Protein AF-A0A6H2A3U7-F1 (afdb_monomer_lite)

Sequence (151 aa):
MKTCSKCGHQFFECTADTFDSVNFTVTIYDDGSINSEESGKEYVGETEWHGNVICWECGVNFDLETWEEIARGEEISPYTVLLLYPDYIADEFGKETYLAHVMAANSAQAIEKAQQAVLLANPDWDDVDPEDFHVLLTVRGHLSDLTPDRR

pLDDT: mean 83.19, std 14.25, range [43.03, 97.75]

Secondary structure (DSSP, 8-state):
----TTT---EEEEEEEESEEEEEEEEE-TTS-EEES---SS---S--EEEEEEETTT--EEETTT--EE-TT---EEEEEEEEE--SSSSS-S-EEEEEEEEESSHHHHHHHHHHHHHHH-TT-TT--GGGPEEEEEEES----------

Foldseek 3Di:
DDADPPPRHFWKWFWWPQVDTDTFIWGADPVRDIDGPDDPDPDRDPTDTAKWIARPPPRFIAHSPPRDTDDRPQTWFKKKWKKWQADPPDPPTTDDIDIDIDTGSDQVVVLLVRLVVVCVVVVVPPPDDSVSIDTPDMDTDDDDDPPDPPD

Radius of gyration: 18.73 Å; chains: 1; bounding box: 53×27×54 Å

Organism: NCBI:txid1070528

Structure (mmCIF, N/CA/C/O backbone):
data_AF-A0A6H2A3U7-F1
#
_entry.id   AF-A0A6H2A3U7-F1
#
loop_
_atom_site.group_PDB
_atom_site.id
_atom_site.type_symbol
_atom_site.label_atom_id
_atom_site.label_alt_id
_atom_site.label_comp_id
_atom_site.label_asym_id
_atom_site.label_entity_id
_atom_site.label_seq_id
_atom_site.pdbx_PDB_ins_code
_atom_site.Cartn_x
_atom_site.Cartn_y
_atom_site.Cartn_z
_atom_site.occupancy
_atom_site.B_iso_or_equiv
_atom_site.auth_seq_id
_atom_site.auth_comp_id
_atom_site.auth_asym_id
_atom_site.auth_atom_id
_atom_site.pdbx_PDB_model_num
ATOM 1 N N . MET A 1 1 ? -10.529 15.521 14.700 1.00 87.56 1 MET A N 1
ATOM 2 C CA . MET A 1 1 ? -10.707 14.086 14.962 1.00 87.56 1 MET A CA 1
ATOM 3 C C . MET A 1 1 ? -11.587 13.557 13.856 1.00 87.56 1 MET A C 1
ATOM 5 O O . MET A 1 1 ? -12.625 14.166 13.590 1.00 87.56 1 MET A O 1
ATOM 9 N N . LYS A 1 2 ? -11.184 12.457 13.219 1.00 89.88 2 LYS A N 1
ATOM 10 C CA . LYS A 1 2 ? -11.972 11.839 12.158 1.00 89.88 2 LYS A CA 1
ATOM 11 C C . LYS A 1 2 ? -13.279 11.309 12.736 1.00 89.88 2 LYS A C 1
ATOM 13 O O . LYS A 1 2 ? -13.346 10.841 13.870 1.00 89.88 2 LYS A O 1
ATOM 18 N N . THR A 1 3 ? -14.334 11.414 11.942 1.00 93.00 3 THR A N 1
ATOM 19 C CA . THR A 1 3 ? -15.658 10.895 12.288 1.00 93.00 3 THR A CA 1
ATOM 20 C C . THR A 1 3 ? -16.188 10.097 11.113 1.00 93.00 3 THR A C 1
ATOM 22 O O . THR A 1 3 ? -15.877 10.393 9.956 1.00 93.00 3 THR A O 1
ATOM 25 N N . CYS A 1 4 ? -16.977 9.068 11.404 1.00 91.56 4 CYS A N 1
ATOM 26 C CA . CYS A 1 4 ? -17.643 8.299 10.371 1.00 91.56 4 CYS A CA 1
ATOM 27 C C . CYS A 1 4 ? -18.620 9.207 9.618 1.00 91.56 4 CYS A C 1
ATOM 29 O O . CYS A 1 4 ? -19.559 9.740 10.212 1.00 91.56 4 CYS A O 1
ATOM 31 N N . SER A 1 5 ? -18.447 9.334 8.303 1.00 92.50 5 SER A N 1
ATOM 32 C CA . SER A 1 5 ? -19.306 10.156 7.440 1.00 92.50 5 SER A CA 1
ATOM 33 C C . SER A 1 5 ? -20.784 9.738 7.465 1.00 92.50 5 SER A C 1
ATOM 35 O O . SER A 1 5 ? -21.659 10.552 7.177 1.00 92.50 5 SER A O 1
ATOM 37 N N . LYS A 1 6 ? -21.079 8.485 7.840 1.00 92.19 6 LYS A N 1
ATOM 38 C CA . LYS A 1 6 ? -22.437 7.926 7.873 1.00 92.19 6 LYS A CA 1
ATOM 39 C C . LYS A 1 6 ? -23.175 8.133 9.196 1.00 92.19 6 LYS A C 1
ATOM 41 O O . LYS A 1 6 ? -24.381 8.365 9.174 1.00 92.19 6 LYS A O 1
ATOM 46 N N . CYS A 1 7 ? -22.496 8.007 10.338 1.00 93.62 7 CYS A N 1
ATOM 47 C CA . CYS A 1 7 ? -23.140 8.050 11.662 1.00 93.62 7 CYS A CA 1
ATOM 48 C C . CYS A 1 7 ? -22.514 9.043 12.656 1.00 93.62 7 CYS A C 1
ATOM 50 O O . CYS A 1 7 ? -23.032 9.197 13.758 1.00 93.62 7 CYS A O 1
ATOM 52 N N . GLY A 1 8 ? -21.415 9.713 12.298 1.00 93.25 8 GLY A N 1
ATOM 53 C CA . GLY A 1 8 ? -20.712 10.677 13.152 1.00 93.25 8 GLY A CA 1
ATOM 54 C C . GLY A 1 8 ? -19.895 10.064 14.296 1.00 93.25 8 GLY A C 1
ATOM 55 O O . GLY A 1 8 ? -19.350 10.805 15.110 1.00 93.25 8 GLY A O 1
ATOM 56 N N . HIS A 1 9 ? -19.799 8.733 14.378 1.00 92.38 9 HIS A N 1
ATOM 57 C CA . HIS A 1 9 ? -19.052 8.036 15.427 1.00 92.38 9 HIS A CA 1
ATOM 58 C C . HIS A 1 9 ? -17.530 8.214 15.279 1.00 92.38 9 HIS A C 1
ATOM 60 O O . HIS A 1 9 ? -17.040 8.436 14.171 1.00 92.38 9 HIS A O 1
ATOM 66 N N . GLN A 1 10 ? -16.796 8.125 16.391 1.00 91.31 10 GLN A N 1
ATOM 67 C CA . GLN A 1 10 ? -15.361 8.456 16.480 1.00 91.31 10 GLN A CA 1
ATOM 68 C C . GLN A 1 10 ? -14.447 7.241 16.687 1.00 91.31 10 GLN A C 1
ATOM 70 O O . GLN A 1 10 ? -13.234 7.375 16.549 1.00 91.31 10 GLN A O 1
ATOM 75 N N . PHE A 1 11 ? -15.022 6.075 16.990 1.00 88.50 11 PHE A N 1
ATOM 76 C CA . PHE A 1 11 ? -14.274 4.843 17.215 1.00 88.50 11 PHE A CA 1
ATOM 77 C C . PHE A 1 11 ? -14.307 3.936 15.987 1.00 88.50 11 PHE A C 1
ATOM 79 O O . PHE A 1 11 ? -15.357 3.734 15.357 1.00 88.50 11 PHE A O 1
ATOM 86 N N . PHE A 1 12 ? -13.145 3.377 15.674 1.00 88.81 12 PHE A N 1
ATOM 87 C CA . PHE A 1 12 ? -12.928 2.511 14.526 1.00 88.81 12 PHE A CA 1
ATOM 88 C C . PHE A 1 12 ? -12.188 1.245 14.945 1.00 88.81 12 PHE A C 1
ATOM 90 O O . PHE A 1 12 ? -11.395 1.264 15.878 1.00 88.81 12 PHE A O 1
ATOM 97 N N . GLU A 1 13 ? -12.437 0.152 14.243 1.00 88.56 13 GLU A N 1
ATOM 98 C CA . GLU A 1 13 ? -11.647 -1.069 14.301 1.00 88.56 13 GLU A CA 1
ATOM 99 C C . GLU A 1 13 ? -10.582 -1.000 13.201 1.00 88.56 13 GLU A C 1
ATOM 101 O O . GLU A 1 13 ? -10.918 -0.789 12.037 1.00 88.56 13 GLU A O 1
ATOM 106 N N . CYS A 1 14 ? -9.308 -1.139 13.563 1.00 84.44 14 CYS A N 1
ATOM 107 C CA . CYS A 1 14 ? -8.178 -1.140 12.634 1.00 84.44 14 CYS A CA 1
ATOM 108 C C . CYS A 1 14 ? -7.356 -2.411 12.820 1.00 84.44 14 CYS A C 1
ATOM 110 O O . CYS A 1 14 ? -7.129 -2.840 13.953 1.00 84.44 14 CYS A O 1
ATOM 112 N N . THR A 1 15 ? -6.876 -2.982 11.722 1.00 76.44 15 THR A N 1
ATOM 113 C CA . THR A 1 15 ? -5.924 -4.095 11.749 1.00 76.44 15 THR A CA 1
ATOM 114 C C . THR A 1 15 ? -4.495 -3.551 11.794 1.00 76.44 15 THR A C 1
ATOM 116 O O . THR A 1 15 ? -4.201 -2.525 11.182 1.00 76.44 15 THR A O 1
ATOM 119 N N . ALA A 1 16 ? -3.612 -4.226 12.526 1.00 71.62 16 ALA A N 1
ATOM 120 C CA . ALA A 1 16 ? -2.172 -3.990 12.462 1.00 71.62 16 ALA A CA 1
ATOM 121 C C . ALA A 1 16 ? -1.430 -5.320 12.278 1.00 71.62 16 ALA A C 1
ATOM 123 O O . ALA A 1 16 ? -1.818 -6.332 12.876 1.00 71.62 16 ALA A O 1
ATOM 124 N N . ASP A 1 17 ? -0.358 -5.323 11.482 1.00 63.97 17 ASP A N 1
ATOM 125 C CA . ASP A 1 17 ? 0.499 -6.498 11.311 1.00 63.97 17 ASP A CA 1
ATOM 126 C C . ASP A 1 17 ? 1.463 -6.638 12.497 1.00 63.97 17 ASP A C 1
ATOM 128 O O 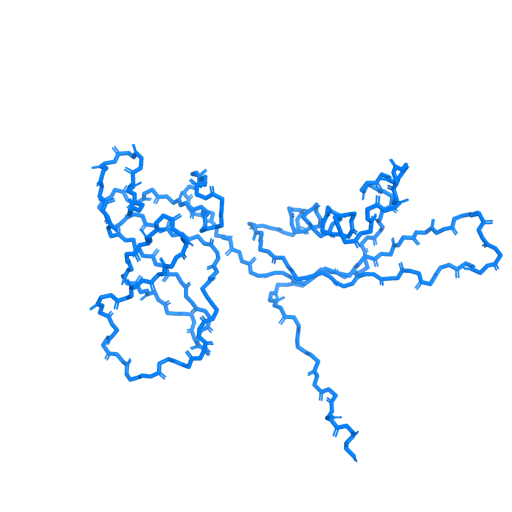. ASP A 1 17 ? 2.587 -6.142 12.508 1.00 63.97 17 ASP A O 1
ATOM 132 N N . THR A 1 18 ? 1.015 -7.339 13.541 1.00 57.34 18 THR A N 1
ATOM 133 C CA . THR A 1 18 ? 1.802 -7.596 14.760 1.00 57.34 18 THR A CA 1
ATOM 134 C C . THR A 1 18 ? 2.089 -9.065 14.979 1.00 57.34 18 THR A C 1
ATOM 136 O O . THR A 1 18 ? 1.547 -9.633 15.916 1.00 57.34 18 THR A O 1
ATOM 139 N N . PHE A 1 19 ? 2.940 -9.695 14.161 1.00 50.09 19 PHE A N 1
ATOM 140 C CA . PHE A 1 19 ? 3.240 -11.149 14.172 1.00 50.09 19 PHE A CA 1
ATOM 141 C C . PHE A 1 19 ? 2.023 -12.085 13.958 1.00 50.09 19 PHE A C 1
ATOM 143 O O . PHE A 1 19 ? 2.176 -13.128 13.335 1.00 50.09 19 PHE A O 1
ATOM 150 N N . ASP A 1 20 ? 0.837 -11.669 14.390 1.00 59.81 20 ASP A N 1
ATOM 151 C CA . ASP A 1 20 ? -0.513 -12.129 14.137 1.00 59.81 20 ASP A CA 1
ATOM 152 C C . ASP A 1 20 ? -1.335 -10.849 13.887 1.00 59.81 20 ASP A C 1
ATOM 154 O O . ASP A 1 20 ? -1.224 -9.886 14.654 1.00 59.81 20 ASP A O 1
ATOM 158 N N . SER A 1 21 ? -2.127 -10.783 12.817 1.00 61.16 21 SER A N 1
ATOM 159 C CA . SER A 1 21 ? -2.991 -9.623 12.569 1.00 61.16 21 SER A CA 1
ATOM 160 C C . SER A 1 21 ? -3.993 -9.487 13.723 1.00 61.16 21 SER A C 1
ATOM 162 O O . SER A 1 21 ? -4.813 -10.382 13.951 1.00 61.16 21 SER A O 1
ATOM 164 N N . VAL A 1 22 ? -3.910 -8.392 14.482 1.00 69.81 22 VAL A N 1
ATOM 165 C CA . VAL A 1 22 ? -4.816 -8.103 15.605 1.00 69.81 22 VAL A CA 1
ATOM 166 C C . VAL A 1 22 ? -5.651 -6.875 15.262 1.00 69.81 22 VAL A C 1
ATOM 168 O O . VAL A 1 22 ? -5.143 -5.902 14.704 1.00 69.81 22 VAL A O 1
ATOM 171 N N . ASN A 1 23 ? -6.937 -6.924 15.607 1.00 76.00 23 ASN A N 1
ATOM 172 C CA . ASN A 1 23 ? -7.833 -5.782 15.487 1.00 76.00 23 ASN A CA 1
ATOM 173 C C . ASN A 1 23 ? -7.811 -4.953 16.773 1.00 76.00 23 ASN A C 1
ATOM 175 O O . ASN A 1 23 ? -7.930 -5.492 17.877 1.00 76.00 23 ASN A O 1
ATOM 179 N N . PHE A 1 24 ? -7.704 -3.639 16.620 1.00 80.25 24 PHE A N 1
ATOM 180 C CA . PHE A 1 24 ? -7.682 -2.675 17.712 1.00 80.25 24 PHE A CA 1
ATOM 181 C C . PHE A 1 24 ? -8.817 -1.675 17.556 1.00 80.25 24 PHE A C 1
ATOM 183 O O . PHE A 1 24 ? -9.101 -1.221 16.449 1.00 80.25 24 PHE A O 1
ATOM 190 N N . THR A 1 25 ? -9.426 -1.288 18.678 1.00 86.62 25 THR A N 1
ATOM 191 C CA . THR A 1 25 ? -10.296 -0.108 18.699 1.00 86.62 25 THR A CA 1
ATOM 192 C C . THR A 1 25 ? -9.427 1.137 18.803 1.00 86.62 25 THR A C 1
ATOM 194 O O . THR A 1 25 ? -8.624 1.273 19.730 1.00 86.62 25 THR A O 1
ATOM 197 N N . VAL A 1 26 ? -9.578 2.035 17.837 1.00 86.94 26 VAL A N 1
ATOM 198 C CA . VAL A 1 26 ? -8.748 3.222 17.677 1.00 86.94 26 VAL A CA 1
ATOM 199 C C . VAL A 1 26 ? -9.585 4.481 17.486 1.00 86.94 26 VAL A C 1
ATOM 201 O O . VAL A 1 26 ? -10.701 4.450 16.960 1.00 86.94 26 VAL A O 1
ATOM 204 N N . THR A 1 27 ? -8.984 5.601 17.867 1.00 88.31 27 THR A N 1
ATOM 205 C CA . THR A 1 27 ? -9.407 6.954 17.513 1.00 88.31 27 THR A CA 1
ATOM 206 C C . THR A 1 27 ? -8.386 7.534 16.539 1.00 88.31 27 THR A C 1
ATOM 208 O O . THR A 1 27 ? -7.184 7.494 16.806 1.00 88.31 27 THR A O 1
ATOM 211 N N . ILE A 1 28 ? -8.861 8.088 15.421 1.00 86.38 28 ILE A N 1
ATOM 212 C CA . ILE A 1 28 ? -8.012 8.664 14.367 1.00 86.38 28 ILE A CA 1
ATOM 213 C C . ILE A 1 28 ? -8.159 10.187 14.382 1.00 86.38 28 ILE A C 1
ATOM 215 O O . ILE A 1 28 ? -9.271 10.729 14.372 1.00 86.38 28 ILE A O 1
ATOM 219 N N . TYR A 1 29 ? -7.042 10.904 14.417 1.00 87.69 29 TYR A N 1
ATOM 220 C CA . TYR A 1 29 ? -7.011 12.364 14.431 1.00 87.69 29 TYR A CA 1
ATOM 221 C C . TYR A 1 29 ? -6.883 12.944 13.016 1.00 87.69 29 TYR A C 1
ATOM 223 O O . TYR A 1 29 ? -6.608 12.242 12.046 1.00 87.69 29 TYR A O 1
ATOM 231 N N . ASP A 1 30 ? -7.146 14.246 12.871 1.00 87.25 30 ASP A N 1
ATOM 232 C CA . ASP A 1 30 ? -7.155 14.883 11.541 1.00 87.25 30 ASP A CA 1
ATOM 233 C C . ASP A 1 30 ? -5.759 14.972 10.921 1.00 87.25 30 ASP A C 1
ATOM 235 O O . ASP A 1 30 ? -5.645 15.064 9.703 1.00 87.25 30 ASP A O 1
ATOM 239 N N . ASP A 1 31 ? -4.723 14.927 11.758 1.00 84.44 31 ASP A N 1
ATOM 240 C CA . ASP A 1 31 ? -3.314 14.882 11.368 1.00 84.44 31 ASP A CA 1
ATOM 241 C C . ASP A 1 31 ? -2.832 13.467 11.000 1.00 84.44 31 ASP A C 1
ATOM 243 O O . ASP A 1 31 ? -1.652 13.282 10.718 1.00 84.44 31 ASP A O 1
ATOM 247 N N . GLY A 1 32 ? -3.730 12.476 11.011 1.00 82.12 32 GLY A N 1
ATOM 248 C CA . GLY A 1 32 ? -3.422 11.076 10.722 1.00 82.12 32 GLY A CA 1
ATOM 249 C C . GLY A 1 32 ? -2.858 10.297 11.909 1.00 82.12 32 GLY A C 1
ATOM 250 O O . GLY A 1 32 ? -2.644 9.095 11.786 1.00 82.12 32 GLY A O 1
ATOM 251 N N . SER A 1 33 ? -2.644 10.929 13.070 1.00 85.06 33 SER A N 1
ATOM 252 C CA . SER A 1 33 ? -2.224 10.192 14.262 1.00 85.06 33 SER A CA 1
ATOM 253 C C . SER A 1 33 ? -3.335 9.257 14.757 1.00 85.06 33 SER A C 1
ATOM 255 O O . SER A 1 33 ? -4.529 9.532 14.600 1.00 85.06 33 SER A O 1
ATOM 257 N N . ILE A 1 34 ? -2.939 8.128 15.350 1.00 86.06 34 ILE A N 1
ATOM 258 C CA . ILE A 1 34 ? -3.839 7.066 15.816 1.00 86.06 34 ILE A CA 1
ATOM 259 C C . ILE A 1 34 ? -3.586 6.829 17.306 1.00 86.06 34 ILE A C 1
ATOM 261 O O . ILE A 1 34 ? -2.440 6.685 17.730 1.00 86.06 34 ILE A O 1
ATOM 265 N N . ASN A 1 35 ? -4.653 6.780 18.104 1.00 85.06 35 ASN A N 1
ATOM 266 C CA . ASN A 1 35 ? -4.605 6.407 19.518 1.00 85.06 35 ASN A CA 1
ATOM 267 C C . ASN A 1 35 ? -5.468 5.161 19.749 1.00 85.06 35 ASN A C 1
ATOM 269 O O . ASN A 1 35 ? -6.661 5.175 19.446 1.00 85.06 35 ASN A O 1
ATOM 273 N N . SER A 1 36 ? -4.873 4.086 20.265 1.00 78.06 36 SER A N 1
ATOM 274 C CA . SER A 1 36 ? -5.577 2.854 20.622 1.00 78.06 36 SER A CA 1
ATOM 275 C C . SER A 1 36 ? -6.025 2.920 22.085 1.00 78.06 36 SER A C 1
ATOM 277 O O . SER A 1 36 ? -5.204 2.915 22.999 1.00 78.06 36 SER A O 1
ATOM 279 N N . GLU A 1 37 ? -7.336 3.008 22.327 1.00 63.91 37 GLU A N 1
ATOM 280 C CA . GLU A 1 37 ? -7.855 3.200 23.692 1.00 63.91 37 GLU A CA 1
ATOM 281 C C . GLU A 1 37 ? -7.882 1.911 24.532 1.00 63.91 37 GLU A C 1
ATOM 283 O O . GLU A 1 37 ? -7.846 1.996 25.756 1.00 63.91 37 GLU A O 1
ATOM 288 N N . GLU A 1 38 ? -7.831 0.718 23.928 1.00 54.34 38 GLU A N 1
ATOM 289 C CA . GLU A 1 38 ? -7.713 -0.546 24.668 1.00 54.34 38 GLU A CA 1
ATOM 290 C C . GLU A 1 38 ? -6.923 -1.592 23.867 1.00 54.34 38 GLU A C 1
ATOM 292 O O . GLU A 1 38 ? -7.471 -2.312 23.034 1.00 54.34 38 GLU A O 1
ATOM 297 N N . SER A 1 39 ? -5.625 -1.742 24.150 1.00 44.25 39 SER A N 1
ATOM 298 C CA . SER A 1 39 ? -4.958 -3.029 23.926 1.00 44.25 39 SER A CA 1
ATOM 299 C C . SER A 1 39 ? -4.867 -3.751 25.267 1.00 44.25 39 SER A C 1
ATOM 301 O O . SER A 1 39 ? -4.139 -3.363 26.177 1.00 44.25 39 SER A O 1
ATOM 303 N N . GLY A 1 40 ? -5.630 -4.831 25.418 1.00 43.03 40 GLY A N 1
ATOM 304 C CA . GLY A 1 40 ? -5.506 -5.736 26.563 1.00 43.03 40 GLY A CA 1
ATOM 305 C C . GLY A 1 40 ? -4.221 -6.575 26.544 1.00 43.03 40 GLY A C 1
ATOM 306 O O . GLY A 1 40 ? -4.162 -7.592 27.233 1.00 43.03 40 GLY A O 1
ATOM 307 N N . LYS A 1 41 ? -3.217 -6.225 25.727 1.00 43.81 41 LYS A N 1
ATOM 308 C CA . LYS A 1 41 ? -1.975 -6.986 25.584 1.00 43.81 41 LYS A CA 1
ATOM 309 C C . LYS A 1 41 ? -0.768 -6.059 25.542 1.00 43.81 41 LYS A C 1
ATOM 311 O O . LYS A 1 41 ? -0.742 -5.076 24.813 1.00 43.81 41 LYS A O 1
ATOM 316 N N . GLU A 1 42 ? 0.201 -6.419 26.376 1.00 50.31 42 GLU A N 1
ATOM 317 C CA . GLU A 1 42 ? 1.523 -5.823 26.515 1.00 50.31 42 GLU A CA 1
ATOM 318 C C . GLU A 1 42 ? 2.160 -5.512 25.159 1.00 50.31 42 GLU A C 1
ATOM 320 O O . GLU A 1 42 ? 2.230 -6.384 24.299 1.00 50.31 42 GLU A O 1
ATOM 325 N N . TYR A 1 43 ? 2.659 -4.281 25.027 1.00 45.94 43 TYR A N 1
ATOM 326 C CA . TYR A 1 43 ? 3.752 -3.894 24.134 1.00 45.94 43 TYR A CA 1
ATOM 327 C C . TYR A 1 43 ? 3.724 -4.577 22.755 1.00 45.94 43 TYR A C 1
ATOM 329 O O . TYR A 1 43 ? 4.576 -5.399 22.419 1.00 45.94 43 TYR A O 1
ATOM 337 N N . VAL A 1 44 ? 2.753 -4.204 21.926 1.00 45.72 44 VAL A N 1
ATOM 338 C CA . VAL A 1 44 ? 2.965 -4.2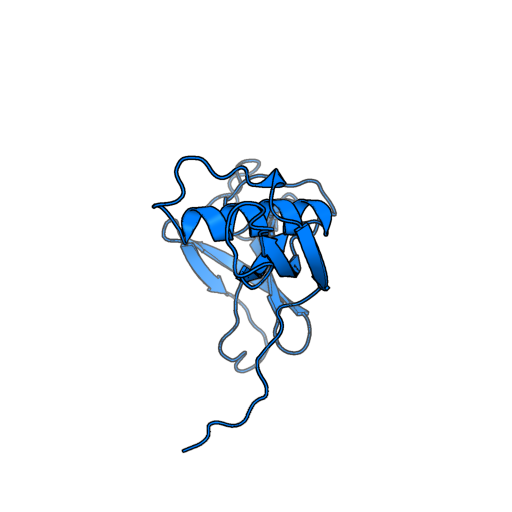86 20.479 1.00 45.72 44 VAL A CA 1
ATOM 339 C C . VAL A 1 44 ? 4.111 -3.325 20.150 1.00 45.72 44 VAL A C 1
ATOM 341 O O . VAL A 1 44 ? 4.129 -2.208 20.662 1.00 45.72 44 VAL A O 1
ATOM 344 N N . GLY A 1 45 ? 5.135 -3.808 19.438 1.00 50.09 45 GLY A N 1
ATOM 345 C CA . GLY A 1 45 ? 6.318 -3.023 19.065 1.00 50.09 45 GLY A CA 1
ATOM 346 C C . GLY A 1 45 ? 5.973 -1.860 18.129 1.00 50.09 45 GLY A C 1
ATOM 347 O O . GLY A 1 45 ? 4.875 -1.318 18.177 1.00 50.09 45 GLY A O 1
ATOM 348 N N . GLU A 1 46 ? 6.893 -1.463 17.252 1.00 53.88 46 GLU A N 1
ATOM 349 C CA . GLU A 1 46 ? 6.555 -0.533 16.167 1.00 53.88 46 GLU A CA 1
ATOM 350 C C . GLU A 1 46 ? 5.527 -1.204 15.234 1.00 53.88 46 GLU A C 1
ATOM 352 O O . GLU A 1 46 ? 5.871 -1.989 14.358 1.00 53.88 46 GLU A O 1
ATOM 357 N N . THR A 1 47 ? 4.241 -0.975 15.501 1.00 57.25 47 THR A N 1
ATOM 358 C CA . THR A 1 47 ? 3.112 -1.361 14.652 1.00 57.25 47 THR A CA 1
ATOM 359 C C . THR A 1 47 ? 3.016 -0.401 13.486 1.00 57.25 47 THR A C 1
ATOM 361 O O . THR A 1 47 ? 2.679 0.768 13.689 1.00 57.25 47 THR A O 1
ATOM 364 N N . GLU A 1 48 ? 3.242 -0.889 12.272 1.00 63.91 48 GLU A N 1
ATOM 365 C CA . GLU A 1 48 ? 2.774 -0.188 11.083 1.00 63.91 48 GLU A CA 1
ATOM 366 C C . GLU A 1 48 ? 1.254 -0.373 10.993 1.00 63.91 48 GLU A C 1
ATOM 368 O O . GLU A 1 48 ? 0.745 -1.485 10.855 1.00 63.91 48 GLU A O 1
ATOM 373 N N . TRP A 1 49 ? 0.512 0.722 11.154 1.00 72.88 49 TRP A N 1
ATOM 374 C CA . TRP A 1 49 ? -0.930 0.740 10.926 1.00 72.88 49 TRP A CA 1
ATOM 375 C C . TRP A 1 49 ? -1.172 0.852 9.432 1.00 72.88 49 TRP A C 1
ATOM 377 O O . TRP A 1 49 ? -0.681 1.784 8.795 1.00 72.88 49 TRP A O 1
ATOM 387 N N . HIS A 1 50 ? -1.931 -0.075 8.867 1.00 71.69 50 HIS A N 1
ATOM 388 C CA . HIS A 1 50 ? -2.149 -0.096 7.433 1.00 71.69 50 HIS A CA 1
ATOM 389 C C . HIS A 1 50 ? -3.508 -0.690 7.088 1.00 71.69 50 HIS A C 1
ATOM 391 O O . HIS A 1 50 ? -4.114 -1.434 7.856 1.00 71.69 50 HIS A O 1
ATOM 397 N N . GLY A 1 51 ? -3.964 -0.391 5.878 1.00 82.94 51 GLY A N 1
ATOM 398 C CA . GLY A 1 51 ? -5.126 -1.032 5.291 1.00 82.94 51 GLY A CA 1
ATOM 399 C C . GLY A 1 51 ? -6.387 -0.199 5.445 1.00 82.94 51 GLY A C 1
ATOM 400 O O . GLY A 1 51 ? -6.426 0.966 5.054 1.00 82.94 51 GLY A O 1
ATOM 401 N N . ASN A 1 52 ? -7.435 -0.825 5.964 1.00 87.75 52 ASN A N 1
ATOM 402 C CA . ASN A 1 52 ? -8.748 -0.228 6.125 1.00 87.75 52 ASN A CA 1
ATOM 403 C C . ASN A 1 52 ? -9.187 -0.205 7.589 1.00 87.75 52 ASN A C 1
ATOM 405 O O . ASN A 1 52 ? -8.768 -1.033 8.397 1.00 87.75 52 ASN A O 1
ATOM 409 N N . VAL A 1 53 ? -10.069 0.735 7.916 1.00 89.38 53 VAL A N 1
ATOM 410 C CA . VAL A 1 53 ? -10.702 0.836 9.227 1.00 89.38 53 VAL A CA 1
ATOM 411 C C . VAL A 1 53 ? -12.207 0.730 9.124 1.00 89.38 53 VAL A C 1
ATOM 413 O O . VAL A 1 53 ? -12.834 1.240 8.198 1.00 89.38 53 VAL A O 1
ATOM 416 N N . ILE A 1 54 ? -12.810 0.088 10.113 1.00 89.31 54 ILE A N 1
ATOM 417 C CA . ILE A 1 54 ? -14.242 -0.176 10.140 1.00 89.31 54 ILE A CA 1
ATOM 418 C C . ILE A 1 54 ? -14.861 0.640 11.267 1.00 89.31 54 ILE A C 1
ATOM 420 O O . ILE A 1 54 ? -14.468 0.527 12.421 1.00 89.31 54 ILE A O 1
ATOM 424 N N . CYS A 1 55 ? -15.851 1.475 10.964 1.00 89.75 55 CYS A N 1
ATOM 425 C CA . CYS A 1 55 ? -16.584 2.190 12.004 1.00 89.75 55 CYS A CA 1
ATOM 426 C C . CYS A 1 55 ? -17.271 1.193 12.945 1.00 89.75 55 CYS A C 1
ATOM 428 O O . CYS A 1 55 ? -18.116 0.415 12.499 1.00 89.75 55 CYS A O 1
ATOM 430 N N . TRP A 1 56 ? -16.972 1.282 14.242 1.00 89.19 56 TRP A N 1
ATOM 431 C CA . TRP A 1 56 ? -17.486 0.355 15.254 1.00 89.19 56 TRP A CA 1
ATOM 432 C C . TRP A 1 56 ? -19.021 0.332 15.330 1.00 89.19 56 TRP A C 1
ATOM 434 O O . TRP A 1 56 ? -19.635 -0.715 15.516 1.00 89.19 56 TRP A O 1
ATOM 444 N N . GLU A 1 57 ? -19.653 1.492 15.136 1.00 91.31 57 GLU A N 1
ATOM 445 C CA . GLU A 1 57 ? -21.104 1.644 15.275 1.00 91.31 57 GLU A CA 1
ATOM 446 C C . GLU A 1 57 ? -21.877 1.148 14.045 1.00 91.31 57 GLU A C 1
ATOM 448 O O . GLU A 1 57 ? -22.870 0.435 14.164 1.00 91.31 57 GLU A O 1
ATOM 453 N N . CYS A 1 58 ? -21.463 1.556 12.840 1.00 90.81 58 CYS A N 1
ATOM 454 C CA . CYS A 1 58 ? -22.253 1.318 11.626 1.00 90.81 58 CYS A CA 1
ATOM 455 C C . CYS A 1 58 ? -21.608 0.357 10.618 1.00 90.81 58 CYS A C 1
ATOM 457 O O . CYS A 1 58 ? -22.233 0.042 9.601 1.00 90.81 58 CYS A O 1
ATOM 459 N N . GLY A 1 59 ? -20.382 -0.102 10.879 1.00 89.19 59 GLY A N 1
ATOM 460 C CA . GLY A 1 59 ? -19.661 -1.069 10.053 1.00 89.19 59 GLY A CA 1
ATOM 461 C C . GLY A 1 59 ? -19.225 -0.551 8.681 1.00 89.19 59 GLY A C 1
ATOM 462 O O . GLY A 1 59 ? -18.942 -1.362 7.801 1.00 89.19 59 GLY A O 1
ATOM 463 N N . VAL A 1 60 ? -19.229 0.769 8.459 1.00 90.06 60 VAL A N 1
ATOM 464 C CA . VAL A 1 60 ? -18.689 1.360 7.221 1.00 90.06 60 VAL A CA 1
ATOM 465 C C . VAL A 1 60 ? -17.184 1.184 7.204 1.00 90.06 60 VAL A C 1
ATOM 467 O O . VAL A 1 60 ? -16.532 1.401 8.223 1.00 90.06 60 VAL A O 1
ATOM 470 N N . ASN A 1 61 ? -16.673 0.786 6.048 1.00 91.06 61 ASN A N 1
ATOM 471 C CA . ASN A 1 61 ? -15.278 0.476 5.824 1.00 91.06 61 ASN A CA 1
ATOM 472 C C . ASN A 1 61 ? -14.602 1.654 5.117 1.00 91.06 61 ASN A C 1
ATOM 474 O O . ASN A 1 61 ? -15.138 2.145 4.126 1.00 91.06 61 ASN A O 1
ATOM 478 N N . PHE A 1 62 ? -13.461 2.105 5.619 1.00 90.06 62 PHE A N 1
ATOM 479 C CA . PHE A 1 62 ? -12.716 3.243 5.089 1.00 90.06 62 PHE A CA 1
ATOM 480 C C . PHE A 1 62 ? -11.279 2.838 4.799 1.00 90.06 62 PHE A C 1
ATOM 482 O O . PHE A 1 62 ? -10.671 2.136 5.599 1.00 90.06 62 PHE A O 1
ATOM 489 N N . ASP A 1 63 ? -10.716 3.312 3.697 1.00 89.19 63 ASP A N 1
ATOM 490 C CA . ASP A 1 63 ? -9.272 3.265 3.477 1.00 89.19 63 ASP A CA 1
ATOM 491 C C . ASP 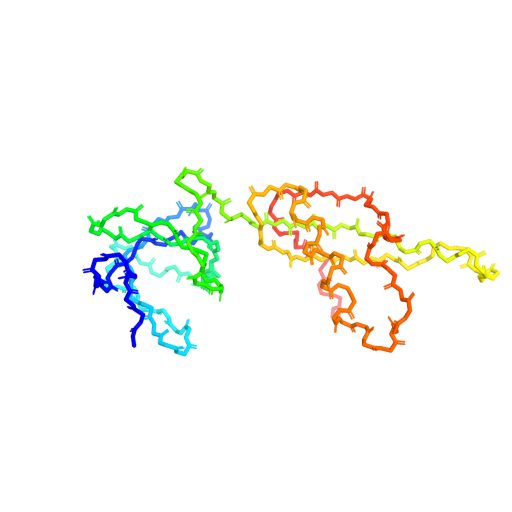A 1 63 ? -8.576 4.197 4.491 1.00 89.19 63 ASP A C 1
ATOM 493 O O . ASP A 1 63 ? -8.991 5.344 4.684 1.00 89.19 63 ASP A O 1
ATOM 497 N N . LEU A 1 64 ? -7.561 3.691 5.201 1.00 86.88 64 LEU A N 1
ATOM 498 C CA . LEU A 1 64 ? -6.915 4.418 6.300 1.00 86.88 64 LEU A CA 1
ATOM 499 C C . LEU A 1 64 ? -6.129 5.646 5.812 1.00 86.88 64 LEU A C 1
ATOM 501 O O . LEU A 1 64 ? -6.032 6.637 6.536 1.00 86.88 64 LEU A O 1
ATOM 505 N N . GLU A 1 65 ? -5.580 5.587 4.599 1.00 83.88 65 GLU A N 1
ATOM 506 C CA . GLU A 1 65 ? -4.730 6.632 4.029 1.00 83.88 65 GLU A CA 1
ATOM 507 C C . GLU A 1 65 ? -5.572 7.760 3.420 1.00 83.88 65 GLU A C 1
ATOM 509 O O . GLU A 1 65 ? -5.367 8.941 3.701 1.00 83.88 65 GLU A O 1
ATOM 514 N N . THR A 1 66 ? -6.563 7.394 2.611 1.00 86.81 66 THR A N 1
ATOM 515 C CA . THR A 1 66 ? -7.372 8.343 1.829 1.00 86.81 66 THR A CA 1
ATOM 516 C C . THR A 1 66 ? -8.654 8.775 2.537 1.00 86.81 66 THR A C 1
ATOM 518 O O . THR A 1 66 ? -9.208 9.833 2.231 1.00 86.81 66 THR A O 1
ATOM 521 N N . TRP A 1 67 ? -9.118 7.994 3.517 1.00 89.50 67 TRP A N 1
ATOM 522 C CA . TRP A 1 67 ? -10.411 8.162 4.187 1.00 89.50 67 TRP A CA 1
ATOM 523 C C . TRP A 1 67 ? -11.632 8.004 3.266 1.00 89.50 67 TRP A C 1
ATOM 525 O O . TRP A 1 67 ? -12.735 8.456 3.592 1.00 89.50 67 TRP A O 1
ATOM 535 N N . GLU A 1 68 ? -11.451 7.363 2.114 1.00 90.44 68 GLU A N 1
ATOM 536 C CA . GLU A 1 68 ? -12.535 7.039 1.191 1.00 90.44 68 GLU A CA 1
ATOM 537 C C . GLU A 1 68 ? -13.276 5.774 1.648 1.00 90.44 68 GLU A C 1
ATOM 539 O O . GLU A 1 68 ? -12.681 4.848 2.201 1.00 90.44 68 GLU A O 1
ATOM 544 N N . GLU A 1 69 ? -14.600 5.739 1.457 1.00 90.62 69 GLU A N 1
ATOM 545 C CA . GLU A 1 69 ? -15.403 4.548 1.759 1.00 90.62 69 GLU A CA 1
ATOM 546 C C . GLU A 1 69 ? -15.069 3.437 0.757 1.00 90.62 69 GLU A C 1
ATOM 548 O O . GLU A 1 69 ? -15.148 3.644 -0.454 1.00 90.62 69 GLU A O 1
ATOM 553 N N . ILE A 1 70 ? -14.752 2.249 1.266 1.00 89.75 70 ILE A N 1
ATOM 554 C CA . ILE A 1 70 ? -14.496 1.057 0.454 1.00 89.75 70 ILE A CA 1
ATOM 555 C C . ILE A 1 70 ? -15.631 0.045 0.602 1.00 89.75 70 ILE A C 1
ATOM 557 O O . ILE A 1 70 ? -16.417 0.080 1.559 1.00 89.75 70 ILE A O 1
ATOM 561 N N . ALA A 1 71 ? -15.747 -0.875 -0.357 1.00 85.94 71 ALA A N 1
ATOM 562 C CA . ALA A 1 71 ? -16.842 -1.829 -0.350 1.00 85.94 71 ALA A CA 1
ATOM 563 C C . ALA A 1 71 ? -16.785 -2.731 0.894 1.00 85.94 71 ALA A C 1
ATOM 565 O O . ALA A 1 71 ? -15.731 -3.089 1.430 1.00 85.94 71 ALA A O 1
ATOM 566 N N . ARG A 1 72 ? -17.960 -3.137 1.382 1.00 80.38 72 ARG A N 1
ATOM 567 C CA . ARG A 1 72 ? -18.037 -4.038 2.534 1.00 80.38 72 ARG A CA 1
ATOM 568 C C . ARG A 1 72 ? -17.404 -5.390 2.187 1.00 80.38 72 ARG A C 1
ATOM 570 O O . ARG A 1 72 ? -17.850 -6.049 1.252 1.00 80.38 72 ARG A O 1
ATOM 577 N N . GLY A 1 73 ? -16.444 -5.824 3.002 1.00 77.12 73 GLY A N 1
ATOM 578 C CA . GLY A 1 73 ? -15.709 -7.079 2.802 1.00 77.12 73 GLY A CA 1
ATOM 579 C C . GLY A 1 73 ? -14.488 -6.952 1.890 1.00 77.12 73 GLY A C 1
ATOM 580 O O . GLY A 1 73 ? -13.791 -7.942 1.700 1.00 77.12 73 GLY A O 1
ATOM 581 N N . GLU A 1 74 ? -14.227 -5.762 1.348 1.00 83.25 74 GLU A N 1
ATOM 582 C CA . GLU A 1 74 ? -12.950 -5.433 0.723 1.00 83.25 74 GLU A CA 1
ATOM 583 C C . GLU A 1 74 ? -11.914 -5.126 1.815 1.00 83.25 74 GLU A C 1
ATOM 585 O O . GLU A 1 74 ? -12.219 -4.454 2.802 1.00 83.25 74 GLU A O 1
ATOM 590 N N . GLU A 1 75 ? -10.710 -5.664 1.661 1.00 84.62 75 GLU A N 1
ATOM 591 C CA . GLU A 1 75 ? -9.617 -5.551 2.627 1.00 84.62 75 GLU A CA 1
ATOM 592 C C . GLU A 1 75 ? -8.419 -4.936 1.913 1.00 84.62 75 GLU A C 1
ATOM 594 O O . GLU A 1 75 ? -7.972 -5.469 0.897 1.00 84.62 75 GLU A O 1
ATOM 599 N N . ILE A 1 76 ? -7.891 -3.831 2.437 1.00 87.38 76 ILE A N 1
ATOM 600 C CA . ILE A 1 76 ? -6.677 -3.221 1.898 1.00 87.38 76 ILE A CA 1
ATOM 601 C C . ILE A 1 76 ? -5.482 -3.915 2.551 1.00 87.38 76 ILE A C 1
ATOM 603 O O . ILE A 1 76 ? -5.248 -3.796 3.751 1.00 87.38 76 ILE A O 1
ATOM 607 N N . SER A 1 77 ? -4.719 -4.650 1.750 1.00 87.06 77 SER A N 1
ATOM 608 C CA . SER A 1 77 ? -3.583 -5.458 2.189 1.00 87.06 77 SER A CA 1
ATOM 609 C C . SER A 1 77 ? -2.253 -4.913 1.668 1.00 87.06 77 SER A C 1
ATOM 611 O O . SER A 1 77 ? -2.228 -4.248 0.628 1.00 87.06 77 SER A O 1
ATOM 613 N N . PRO A 1 78 ? -1.134 -5.224 2.343 1.00 90.12 78 PRO A N 1
ATOM 614 C CA . PRO A 1 78 ? 0.192 -4.926 1.826 1.00 90.12 78 PRO A CA 1
ATOM 615 C C . PRO A 1 78 ? 0.506 -5.783 0.598 1.00 90.12 78 PRO A C 1
ATOM 617 O O . PRO A 1 78 ? 0.201 -6.979 0.551 1.00 90.12 78 PRO A O 1
ATOM 620 N N . TYR A 1 79 ? 1.159 -5.175 -0.386 1.00 93.25 79 TYR A N 1
ATOM 621 C CA . TYR A 1 79 ? 1.692 -5.825 -1.577 1.00 93.25 79 TYR A CA 1
ATOM 622 C C . TYR A 1 79 ? 3.100 -5.321 -1.880 1.00 93.25 79 TYR A C 1
ATOM 624 O O . TYR A 1 79 ? 3.401 -4.137 -1.719 1.00 93.25 79 TYR A O 1
ATOM 632 N N . THR A 1 80 ? 3.939 -6.213 -2.396 1.00 96.19 80 THR A N 1
ATOM 633 C CA . THR A 1 80 ? 5.187 -5.854 -3.067 1.00 96.19 80 THR A CA 1
ATOM 634 C C . THR A 1 80 ? 5.060 -6.141 -4.554 1.00 96.19 80 THR A C 1
ATOM 636 O O . THR A 1 80 ? 4.706 -7.254 -4.957 1.00 96.19 80 THR A O 1
ATOM 639 N N . VAL A 1 81 ? 5.379 -5.140 -5.370 1.00 97.75 81 VAL A N 1
ATOM 640 C CA . VAL A 1 81 ? 5.344 -5.220 -6.831 1.00 97.75 81 VAL A CA 1
ATOM 641 C C . VAL A 1 81 ? 6.729 -4.898 -7.379 1.00 97.75 81 VAL A C 1
ATOM 643 O O . VAL A 1 81 ? 7.317 -3.882 -7.020 1.00 97.75 81 VAL A O 1
ATOM 646 N N . LEU A 1 82 ? 7.253 -5.767 -8.245 1.00 96.94 82 LEU A N 1
ATOM 647 C CA . LEU A 1 82 ? 8.454 -5.510 -9.037 1.00 96.94 82 LEU A CA 1
ATOM 648 C C . LEU A 1 82 ? 8.028 -5.168 -10.463 1.00 96.94 82 LEU A C 1
ATOM 650 O O . LEU A 1 82 ? 7.416 -5.997 -11.142 1.00 96.94 82 LEU A O 1
ATOM 654 N N . LEU A 1 83 ? 8.378 -3.970 -10.905 1.00 96.19 83 LEU A N 1
ATOM 655 C CA . LEU A 1 83 ? 8.135 -3.450 -12.242 1.00 96.19 83 LEU A CA 1
ATOM 656 C C . LEU A 1 83 ? 9.440 -3.408 -13.037 1.00 96.19 83 LEU A C 1
ATOM 658 O O . LEU A 1 83 ? 10.523 -3.290 -12.467 1.00 96.19 83 LEU A O 1
ATOM 662 N N . LEU A 1 84 ? 9.323 -3.484 -14.354 1.00 93.38 84 LEU A N 1
ATOM 663 C CA . LEU A 1 84 ? 10.379 -3.274 -15.333 1.00 93.38 84 LEU A CA 1
ATOM 664 C C . LEU A 1 84 ? 9.912 -2.182 -16.285 1.00 93.38 84 LEU A C 1
ATOM 666 O O . LEU A 1 84 ? 8.859 -2.338 -16.898 1.00 93.38 84 LEU A O 1
ATOM 670 N N . TYR A 1 85 ? 10.704 -1.129 -16.445 1.00 90.94 85 TYR A N 1
ATOM 671 C CA . TYR A 1 85 ? 10.502 -0.167 -17.520 1.00 90.94 85 TYR A CA 1
ATOM 672 C C . TYR A 1 85 ? 11.348 -0.589 -18.735 1.00 90.94 85 TYR A C 1
ATOM 674 O O . TYR A 1 85 ? 12.582 -0.606 -18.655 1.00 90.94 85 TYR A O 1
ATOM 682 N N . PRO A 1 86 ? 10.726 -1.038 -19.841 1.00 81.69 86 PRO A N 1
ATOM 683 C CA . PRO A 1 86 ? 11.449 -1.464 -21.026 1.00 81.69 86 PRO A CA 1
ATOM 684 C C . PRO A 1 86 ? 11.890 -0.237 -21.832 1.00 81.69 86 PRO A C 1
ATOM 686 O O . PRO A 1 86 ? 11.151 0.258 -22.677 1.00 81.69 86 PRO A O 1
ATOM 689 N N . ASP A 1 87 ? 13.120 0.231 -21.629 1.00 73.31 87 ASP A N 1
ATOM 690 C CA . ASP A 1 87 ? 13.706 1.212 -22.545 1.00 73.31 87 ASP A CA 1
ATOM 691 C C . ASP A 1 87 ? 13.996 0.539 -23.901 1.00 73.31 87 ASP A C 1
ATOM 693 O O . ASP A 1 87 ? 14.851 -0.345 -24.016 1.00 73.31 87 ASP A O 1
ATOM 697 N N . TYR A 1 88 ? 13.227 0.916 -24.924 1.00 63.31 88 TYR A N 1
ATOM 698 C CA . TYR A 1 88 ? 13.358 0.434 -26.301 1.00 63.31 88 TYR A CA 1
ATOM 699 C C . TYR A 1 88 ? 14.280 1.316 -27.167 1.00 63.31 88 TYR A C 1
ATOM 701 O O . TYR A 1 88 ? 14.453 1.018 -28.352 1.00 63.31 88 TYR A O 1
ATOM 709 N N . ILE A 1 89 ? 14.863 2.389 -26.610 1.00 57.50 89 ILE A N 1
ATOM 710 C CA . ILE A 1 89 ? 15.689 3.377 -27.327 1.00 57.50 89 ILE A CA 1
ATOM 711 C C . ILE A 1 89 ? 17.170 3.336 -26.900 1.00 57.50 89 ILE A C 1
ATOM 713 O O . ILE A 1 89 ? 18.029 3.678 -27.717 1.00 57.50 89 ILE A O 1
ATOM 717 N N . ALA A 1 90 ? 17.515 2.889 -25.688 1.00 55.00 90 ALA A N 1
ATOM 718 C CA . ALA A 1 90 ? 18.913 2.829 -25.246 1.00 55.00 90 ALA A CA 1
ATOM 719 C C . ALA A 1 90 ? 19.660 1.541 -25.653 1.00 55.00 90 ALA A C 1
ATOM 721 O O . ALA A 1 90 ? 19.171 0.422 -25.505 1.00 55.00 90 ALA A O 1
ATOM 722 N N . ASP A 1 91 ? 20.923 1.698 -26.070 1.00 56.41 91 ASP A N 1
ATOM 723 C CA . ASP A 1 91 ? 21.864 0.599 -26.362 1.00 56.41 91 ASP A CA 1
ATOM 724 C C . ASP A 1 91 ? 22.140 -0.314 -25.139 1.00 56.41 91 ASP A C 1
ATOM 726 O O . ASP A 1 91 ? 22.642 -1.431 -25.287 1.00 56.41 91 ASP A O 1
ATOM 730 N N . GLU A 1 92 ? 21.786 0.127 -23.924 1.00 57.69 92 GLU A N 1
ATOM 731 C CA . GLU A 1 92 ? 21.802 -0.669 -22.692 1.00 57.69 92 GLU A CA 1
ATOM 732 C C . GLU A 1 92 ? 20.396 -1.183 -22.333 1.00 57.69 92 GLU A C 1
ATOM 734 O O . GLU A 1 92 ? 19.779 -0.743 -21.368 1.00 57.69 92 GLU A O 1
ATOM 739 N N . PHE A 1 93 ? 19.898 -2.149 -23.106 1.00 50.78 93 PHE A N 1
ATOM 740 C CA . PHE A 1 93 ? 18.606 -2.804 -22.873 1.00 50.78 93 PHE A CA 1
ATOM 741 C C . PHE A 1 93 ? 18.393 -3.254 -21.408 1.00 50.78 93 PHE A C 1
ATOM 743 O O . PHE A 1 93 ? 19.183 -4.031 -20.861 1.00 50.78 93 PHE A O 1
ATOM 750 N N . GLY A 1 94 ? 17.247 -2.867 -20.830 1.00 54.47 94 GLY A N 1
ATOM 751 C CA . GLY A 1 94 ? 16.527 -3.656 -19.821 1.00 54.47 94 GLY A CA 1
ATOM 752 C C . GLY A 1 94 ? 17.043 -3.640 -18.379 1.00 54.47 94 GLY A C 1
ATOM 753 O O . GLY A 1 94 ? 17.028 -4.691 -17.739 1.00 54.47 94 GLY A O 1
ATOM 754 N N . LYS A 1 95 ? 17.498 -2.500 -17.844 1.00 64.75 95 LYS A N 1
ATOM 755 C CA . LYS A 1 95 ? 18.051 -2.454 -16.472 1.00 64.75 95 LYS A CA 1
ATOM 756 C C . LYS A 1 95 ? 17.198 -1.752 -15.421 1.00 64.75 95 LYS A C 1
ATOM 758 O O . LYS A 1 95 ? 17.497 -1.900 -14.238 1.00 64.75 95 LYS A O 1
ATOM 763 N N . GLU A 1 96 ? 16.161 -1.017 -15.802 1.00 86.19 96 GLU A N 1
ATOM 764 C CA . GLU A 1 96 ? 15.394 -0.241 -14.829 1.00 86.19 96 GLU A CA 1
ATOM 765 C C . GLU A 1 96 ? 14.256 -1.077 -14.251 1.00 86.19 96 GLU A C 1
ATOM 767 O O . GLU A 1 96 ? 13.148 -1.160 -14.784 1.00 86.19 96 GLU A O 1
ATOM 772 N N . THR A 1 97 ? 14.575 -1.761 -13.154 1.00 92.94 97 THR A N 1
ATOM 773 C CA . THR A 1 97 ? 13.585 -2.441 -12.324 1.00 92.94 97 THR A CA 1
ATOM 774 C C . THR A 1 97 ? 13.256 -1.613 -11.095 1.00 92.94 97 THR A C 1
ATOM 776 O O . THR A 1 97 ? 14.162 -1.116 -10.426 1.00 92.94 97 THR A O 1
ATOM 779 N N . TYR A 1 98 ? 11.977 -1.562 -10.742 1.00 94.19 98 TYR A N 1
ATOM 780 C CA . TYR A 1 98 ? 11.470 -0.815 -9.598 1.00 94.19 98 TYR A CA 1
ATOM 781 C C . TYR A 1 98 ? 10.731 -1.746 -8.654 1.00 94.19 98 TYR A C 1
ATOM 783 O O . TYR A 1 98 ? 9.804 -2.438 -9.066 1.00 94.19 98 TYR A O 1
ATOM 791 N N . LEU A 1 99 ? 11.130 -1.761 -7.385 1.00 95.69 99 LEU A N 1
ATOM 792 C CA . LEU A 1 99 ? 10.416 -2.474 -6.333 1.00 95.69 99 LEU A CA 1
ATOM 793 C C . LEU A 1 99 ? 9.583 -1.466 -5.538 1.00 95.69 99 LEU A C 1
ATOM 795 O O . LEU A 1 99 ? 10.141 -0.533 -4.966 1.00 95.69 99 LEU A O 1
ATOM 799 N N . ALA A 1 100 ? 8.269 -1.660 -5.496 1.00 95.69 100 ALA A N 1
ATOM 800 C CA . ALA A 1 100 ? 7.346 -0.809 -4.756 1.00 95.69 100 ALA A CA 1
ATOM 801 C C . ALA A 1 100 ? 6.596 -1.613 -3.688 1.00 95.69 100 ALA A C 1
ATOM 803 O O . ALA A 1 100 ? 6.137 -2.733 -3.936 1.00 95.69 100 ALA A O 1
ATOM 804 N N . HIS A 1 101 ? 6.451 -1.009 -2.511 1.00 94.25 101 HIS A N 1
ATOM 805 C CA . HIS A 1 101 ? 5.597 -1.479 -1.424 1.00 94.25 101 HIS A CA 1
ATOM 806 C C . HIS A 1 101 ? 4.345 -0.612 -1.401 1.00 94.25 101 HIS A C 1
ATOM 808 O O . HIS A 1 101 ? 4.442 0.604 -1.259 1.00 94.25 101 HIS A O 1
ATOM 814 N N . VAL A 1 102 ? 3.178 -1.222 -1.589 1.00 92.94 102 VAL A N 1
ATOM 815 C CA . VAL A 1 102 ? 1.904 -0.500 -1.697 1.00 92.94 102 VAL A CA 1
ATOM 816 C C . VAL A 1 102 ? 0.814 -1.189 -0.890 1.00 92.94 102 VAL A C 1
ATOM 818 O O . VAL A 1 102 ? 0.919 -2.373 -0.565 1.00 92.94 102 VAL A O 1
ATOM 821 N N . MET A 1 103 ? -0.239 -0.440 -0.581 1.00 89.94 103 MET A N 1
ATOM 822 C CA . MET A 1 103 ? -1.457 -0.938 0.051 1.00 89.94 103 MET A CA 1
ATOM 823 C C . MET A 1 103 ? -2.576 -0.997 -0.988 1.00 89.94 103 MET A C 1
ATOM 825 O O . MET A 1 103 ? -2.888 0.018 -1.613 1.00 89.94 103 MET A O 1
ATOM 829 N N . ALA A 1 104 ? -3.183 -2.163 -1.203 1.00 91.56 104 ALA A N 1
ATOM 830 C CA . ALA A 1 104 ? -4.211 -2.346 -2.229 1.00 91.56 104 ALA A CA 1
ATOM 831 C C . ALA A 1 104 ? -5.231 -3.428 -1.855 1.00 91.56 104 ALA A C 1
ATOM 833 O O . ALA A 1 104 ? -4.935 -4.343 -1.091 1.00 91.56 104 ALA A O 1
ATOM 834 N N . ALA A 1 105 ? -6.426 -3.347 -2.435 1.00 90.12 105 ALA A N 1
ATOM 835 C CA . ALA A 1 105 ? -7.499 -4.321 -2.255 1.00 90.12 105 ALA A CA 1
ATOM 836 C C . ALA A 1 105 ? -7.233 -5.653 -2.968 1.00 90.12 105 ALA A C 1
ATOM 838 O O . ALA A 1 105 ? -7.735 -6.709 -2.586 1.00 90.12 105 ALA A O 1
ATOM 839 N N . ASN A 1 106 ? -6.486 -5.602 -4.069 1.00 91.69 106 ASN A N 1
ATOM 840 C CA . ASN A 1 106 ? -6.166 -6.756 -4.892 1.00 91.69 106 ASN A CA 1
ATOM 841 C C . ASN A 1 106 ? -4.895 -6.496 -5.710 1.00 91.69 106 ASN A C 1
ATOM 843 O O . ASN A 1 106 ? -4.380 -5.380 -5.765 1.00 91.69 106 ASN A O 1
ATOM 847 N N . SER A 1 107 ? -4.398 -7.536 -6.380 1.00 95.31 107 SER A N 1
ATOM 848 C CA . SER A 1 107 ? -3.155 -7.462 -7.148 1.00 95.31 107 SER A CA 1
ATOM 849 C C . SER A 1 107 ? -3.211 -6.497 -8.334 1.00 95.31 107 SER A C 1
ATOM 851 O O . SER A 1 107 ? -2.187 -5.914 -8.660 1.00 95.31 107 SER A O 1
ATOM 853 N N . ALA A 1 108 ? -4.366 -6.328 -8.989 1.00 95.81 108 ALA A N 1
ATOM 854 C CA . ALA A 1 108 ? -4.483 -5.412 -10.127 1.00 95.81 108 ALA A CA 1
ATOM 855 C C . ALA A 1 108 ? -4.324 -3.959 -9.664 1.00 95.81 108 ALA A C 1
ATOM 857 O O . ALA A 1 108 ? -3.471 -3.240 -10.170 1.00 95.81 108 ALA A O 1
ATOM 858 N N . GLN A 1 109 ? -5.041 -3.579 -8.605 1.00 94.25 109 GLN A N 1
ATOM 859 C CA . GLN A 1 109 ? -4.886 -2.263 -7.989 1.00 94.25 109 GLN A CA 1
ATOM 860 C C . GLN A 1 109 ? -3.474 -2.061 -7.406 1.00 94.25 109 GLN A C 1
ATOM 862 O O . GLN A 1 109 ? -2.941 -0.955 -7.445 1.00 94.25 109 GLN A O 1
ATOM 867 N N . ALA A 1 110 ? -2.842 -3.118 -6.880 1.00 95.69 110 ALA A N 1
ATOM 868 C CA . ALA A 1 110 ? -1.463 -3.045 -6.398 1.00 95.69 110 ALA A CA 1
ATOM 869 C C . ALA A 1 110 ? -0.487 -2.665 -7.521 1.00 95.69 110 ALA A C 1
ATOM 871 O O . ALA A 1 110 ? 0.408 -1.854 -7.307 1.00 95.69 110 ALA A O 1
ATOM 872 N N . ILE A 1 111 ? -0.674 -3.225 -8.718 1.00 97.56 111 ILE A N 1
ATOM 873 C CA . ILE A 1 111 ? 0.136 -2.901 -9.896 1.00 97.56 111 ILE A CA 1
ATOM 874 C C . ILE A 1 111 ? -0.052 -1.433 -10.284 1.00 97.56 111 ILE A C 1
ATOM 876 O O . ILE A 1 111 ? 0.941 -0.721 -10.390 1.00 97.56 111 ILE A O 1
ATOM 880 N N . GLU A 1 112 ? -1.296 -0.969 -10.412 1.00 96.50 112 GLU A N 1
ATOM 881 C CA . GLU A 1 112 ? -1.604 0.427 -10.762 1.00 96.50 112 GLU A CA 1
ATOM 882 C C . GLU A 1 112 ? -0.964 1.408 -9.768 1.00 96.50 112 GLU A C 1
ATOM 884 O O . GLU A 1 112 ? -0.269 2.349 -10.157 1.00 96.50 112 GLU A O 1
ATOM 889 N N . LYS A 1 113 ? -1.129 1.152 -8.462 1.00 95.12 113 LYS A N 1
ATOM 890 C CA . LYS A 1 113 ? -0.515 1.969 -7.406 1.00 95.12 113 LYS A CA 1
ATOM 891 C C . LYS A 1 113 ? 1.011 1.931 -7.466 1.00 95.12 113 LYS A C 1
ATOM 893 O O . LYS A 1 113 ? 1.647 2.963 -7.275 1.00 95.12 113 LYS A O 1
ATOM 898 N N . ALA A 1 114 ? 1.608 0.771 -7.739 1.00 97.06 114 ALA A N 1
ATOM 899 C CA . ALA A 1 114 ? 3.055 0.644 -7.874 1.00 97.06 114 ALA A CA 1
ATOM 900 C C . ALA A 1 114 ? 3.590 1.438 -9.074 1.00 97.06 114 ALA A C 1
ATOM 902 O O . ALA A 1 114 ? 4.599 2.122 -8.938 1.00 97.06 114 ALA A O 1
ATOM 903 N N . GLN A 1 115 ? 2.904 1.398 -10.219 1.00 96.38 115 GLN A N 1
ATOM 904 C CA . GLN A 1 115 ? 3.281 2.163 -11.412 1.00 96.38 115 GLN A CA 1
ATOM 905 C C . GLN A 1 115 ? 3.233 3.669 -11.131 1.00 96.38 115 GLN A C 1
ATOM 907 O O . GLN A 1 115 ? 4.196 4.384 -11.407 1.00 96.38 115 GLN A O 1
ATOM 912 N N . GLN A 1 116 ? 2.165 4.149 -10.484 1.00 95.31 116 GLN A N 1
ATOM 913 C CA . GLN A 1 116 ? 2.076 5.556 -10.085 1.00 95.31 116 GLN A CA 1
ATOM 914 C C . GLN A 1 116 ? 3.137 5.954 -9.056 1.00 95.31 116 GLN A C 1
ATOM 916 O O . GLN A 1 116 ? 3.702 7.042 -9.156 1.00 95.31 116 GLN A O 1
ATOM 921 N N . ALA A 1 117 ? 3.451 5.079 -8.097 1.00 94.75 117 ALA A N 1
ATOM 922 C CA . ALA A 1 117 ? 4.498 5.337 -7.113 1.00 94.75 117 ALA A CA 1
ATOM 923 C C . ALA A 1 117 ? 5.873 5.534 -7.773 1.00 94.75 117 ALA A C 1
ATOM 925 O O . ALA A 1 117 ? 6.633 6.404 -7.347 1.00 94.75 117 ALA A O 1
ATOM 926 N N . VAL A 1 118 ? 6.182 4.781 -8.836 1.00 94.38 118 VAL A N 1
ATOM 927 C CA . VAL A 1 118 ? 7.430 4.961 -9.592 1.00 94.38 118 VAL A CA 1
ATOM 928 C C . VAL A 1 118 ? 7.468 6.316 -10.295 1.00 94.38 118 VAL A C 1
ATOM 930 O O . VAL A 1 118 ? 8.482 7.004 -10.202 1.00 94.38 118 VAL A O 1
ATOM 933 N N . LEU A 1 119 ? 6.379 6.737 -10.938 1.00 93.00 119 LEU A N 1
ATOM 934 C CA . LEU A 1 119 ? 6.313 8.046 -11.598 1.00 93.00 119 LEU A CA 1
ATOM 935 C C . LEU A 1 119 ? 6.441 9.202 -10.600 1.00 93.00 119 LEU A C 1
ATOM 937 O O . LEU A 1 119 ? 7.202 10.137 -10.825 1.00 93.00 119 LEU A O 1
ATOM 941 N N . LEU A 1 120 ? 5.768 9.110 -9.449 1.00 92.50 120 LEU A N 1
ATOM 942 C CA . LEU A 1 120 ? 5.881 10.106 -8.379 1.00 92.50 120 LEU A CA 1
ATOM 943 C C . LEU A 1 120 ? 7.308 10.212 -7.821 1.00 92.50 120 LEU A C 1
ATOM 945 O O . LEU A 1 120 ? 7.740 11.299 -7.439 1.00 92.50 120 LEU A O 1
ATOM 949 N N . ALA A 1 121 ? 8.044 9.099 -7.780 1.00 92.94 121 ALA A N 1
ATOM 950 C CA 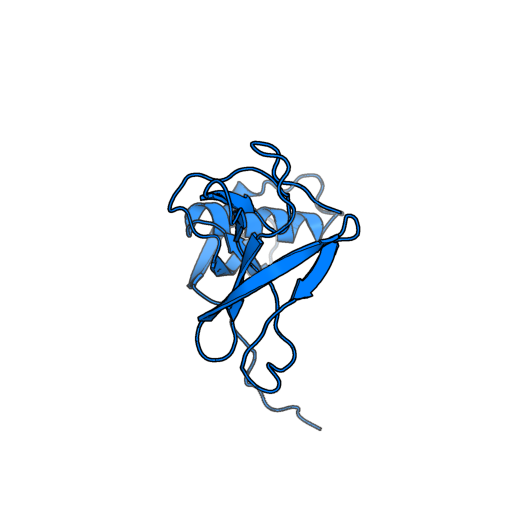. ALA A 1 121 ? 9.441 9.073 -7.355 1.00 92.94 121 ALA A CA 1
ATOM 951 C C . ALA A 1 121 ? 10.416 9.615 -8.420 1.00 92.94 121 ALA A C 1
ATOM 953 O O . ALA A 1 121 ? 11.548 9.956 -8.075 1.00 92.94 121 ALA A O 1
ATOM 954 N N . ASN A 1 122 ? 9.989 9.715 -9.684 1.00 90.81 122 ASN A N 1
ATOM 955 C CA . ASN A 1 122 ? 10.797 10.169 -10.818 1.00 90.81 122 ASN A CA 1
ATOM 956 C C . ASN A 1 122 ? 10.093 11.328 -11.552 1.00 90.81 122 ASN A C 1
ATOM 958 O O . ASN A 1 122 ? 9.658 11.166 -12.689 1.00 90.81 122 ASN A O 1
ATOM 962 N N . PRO A 1 123 ? 9.982 12.518 -10.932 1.00 89.69 123 PRO A N 1
ATOM 963 C CA . PRO A 1 123 ? 9.213 13.635 -11.485 1.00 89.69 123 PRO A CA 1
ATOM 964 C C . PRO A 1 123 ? 9.779 14.213 -12.791 1.00 89.69 123 PRO A C 1
ATOM 966 O O . PRO A 1 123 ? 9.083 14.974 -13.445 1.00 89.69 123 PRO A O 1
ATOM 969 N N . ASP A 1 124 ? 11.013 13.870 -13.173 1.00 90.44 124 ASP A N 1
ATOM 970 C CA . ASP A 1 124 ? 11.616 14.284 -14.449 1.00 90.44 124 ASP A CA 1
ATOM 971 C C . ASP A 1 124 ? 11.109 13.445 -15.649 1.00 90.44 124 ASP A C 1
ATOM 973 O O . ASP A 1 124 ? 11.537 13.651 -16.786 1.00 90.44 124 ASP A O 1
ATOM 977 N N . TRP A 1 125 ? 10.232 12.463 -15.413 1.00 88.19 125 TRP A N 1
ATOM 978 C CA . TRP A 1 125 ? 9.672 11.556 -16.420 1.00 88.19 125 TRP A CA 1
ATOM 979 C C . TRP A 1 125 ? 8.318 12.051 -16.943 1.00 88.19 125 TRP A C 1
ATOM 981 O O . TRP A 1 125 ? 7.303 11.366 -16.836 1.00 88.19 125 TRP A O 1
ATOM 991 N N . ASP A 1 126 ? 8.304 13.253 -17.517 1.00 80.62 126 ASP A N 1
ATOM 992 C CA . ASP A 1 126 ? 7.069 13.949 -17.914 1.00 80.62 126 ASP A CA 1
ATOM 993 C C . ASP A 1 126 ? 6.244 13.231 -19.009 1.00 80.62 126 ASP A C 1
ATOM 995 O O . ASP A 1 126 ? 5.041 13.469 -19.120 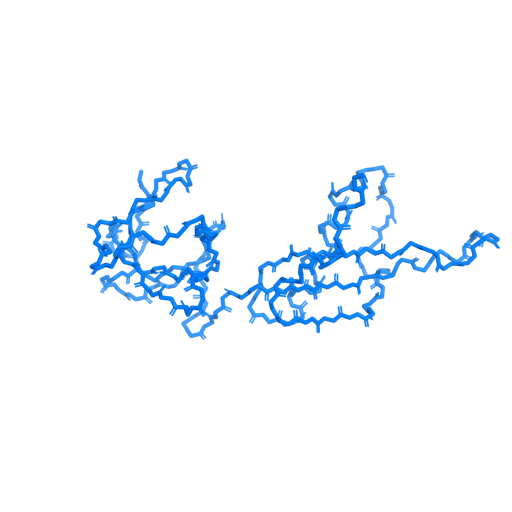1.00 80.62 126 ASP A O 1
ATOM 999 N N . ASP A 1 127 ? 6.864 12.344 -19.798 1.00 86.44 127 ASP A N 1
ATOM 1000 C CA . ASP A 1 127 ? 6.248 11.664 -20.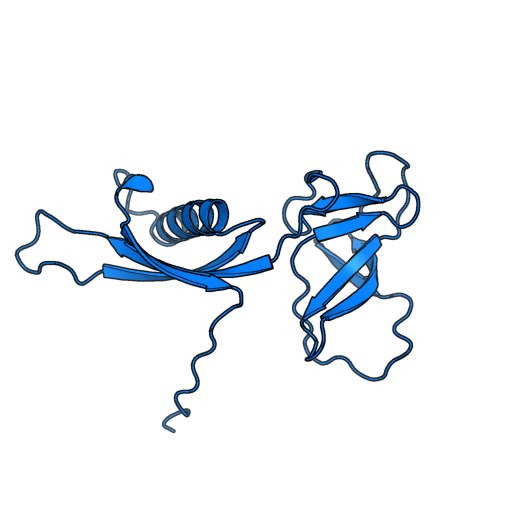953 1.00 86.44 127 ASP A CA 1
ATOM 1001 C C . ASP A 1 127 ? 6.132 10.131 -20.790 1.00 86.44 127 ASP A C 1
ATOM 1003 O O . ASP A 1 127 ? 5.848 9.431 -21.764 1.00 86.44 127 ASP A O 1
ATOM 1007 N N . VAL A 1 128 ? 6.377 9.582 -19.594 1.00 89.12 128 VAL A N 1
ATOM 1008 C CA . VAL A 1 128 ? 6.299 8.127 -19.356 1.00 89.12 128 VAL A CA 1
ATOM 1009 C C . VAL A 1 128 ? 4.876 7.725 -18.976 1.00 89.12 128 VAL A C 1
ATOM 1011 O O . VAL A 1 128 ? 4.314 8.243 -18.008 1.00 89.12 128 VAL A O 1
ATOM 1014 N N . ASP A 1 129 ? 4.296 6.772 -19.709 1.00 90.81 129 ASP A N 1
ATOM 1015 C CA . ASP A 1 129 ? 2.980 6.225 -19.386 1.00 90.81 129 ASP A CA 1
ATOM 1016 C C . ASP A 1 129 ? 3.115 5.159 -18.275 1.00 90.81 129 ASP A C 1
ATOM 1018 O O . ASP A 1 129 ? 3.962 4.266 -18.382 1.00 90.81 129 ASP A O 1
ATOM 1022 N N . PRO A 1 130 ? 2.301 5.191 -17.199 1.00 92.50 130 PRO A N 1
ATOM 1023 C CA . PRO A 1 130 ? 2.266 4.105 -16.219 1.00 92.50 130 PRO A CA 1
ATOM 1024 C C . PRO A 1 130 ? 2.069 2.709 -16.843 1.00 92.50 130 PRO A C 1
ATOM 1026 O O . PRO A 1 130 ? 2.550 1.721 -16.287 1.00 92.50 130 PRO A O 1
ATOM 1029 N N . GLU A 1 131 ? 1.387 2.604 -17.988 1.00 91.88 131 GLU A N 1
ATOM 1030 C CA . GLU A 1 131 ? 1.166 1.338 -18.696 1.00 91.88 131 GLU A CA 1
ATOM 1031 C C . GLU A 1 131 ? 2.428 0.784 -19.381 1.00 91.88 131 GLU A C 1
ATOM 1033 O O . GLU A 1 131 ? 2.481 -0.415 -19.676 1.00 91.88 131 GLU A O 1
ATOM 1038 N N . ASP A 1 132 ? 3.469 1.603 -19.571 1.00 91.19 132 ASP A N 1
ATOM 1039 C CA . ASP A 1 132 ? 4.740 1.157 -20.153 1.00 91.19 132 ASP A CA 1
ATOM 1040 C C . ASP A 1 132 ? 5.521 0.235 -19.202 1.00 91.19 132 ASP A C 1
ATOM 1042 O O . ASP A 1 132 ? 6.392 -0.528 -19.624 1.00 91.19 132 ASP A O 1
ATOM 1046 N N . PHE A 1 133 ? 5.202 0.249 -17.906 1.00 93.31 133 PHE A N 1
ATOM 1047 C CA . PHE A 1 133 ? 5.827 -0.636 -16.932 1.00 93.31 133 PHE A CA 1
ATOM 1048 C C . PHE A 1 133 ? 5.271 -2.058 -17.016 1.00 93.31 133 PHE A C 1
ATOM 1050 O O . PHE A 1 133 ? 4.092 -2.322 -16.771 1.00 93.31 133 PHE A O 1
ATOM 1057 N N . HIS A 1 134 ? 6.162 -3.020 -17.232 1.00 93.44 134 HIS A N 1
ATOM 1058 C CA . HIS A 1 134 ? 5.845 -4.438 -17.171 1.00 93.44 134 HIS A CA 1
ATOM 1059 C C . HIS A 1 134 ? 6.018 -5.006 -15.765 1.00 93.44 134 HIS A C 1
ATOM 1061 O O . HIS A 1 134 ? 7.053 -4.851 -15.124 1.00 93.44 134 HIS A O 1
ATOM 1067 N N . VAL A 1 135 ? 5.018 -5.750 -15.301 1.00 96.44 135 VAL A N 1
ATOM 1068 C CA . VAL A 1 135 ? 5.061 -6.422 -14.000 1.00 96.44 135 VAL A CA 1
ATOM 1069 C C . VAL A 1 135 ? 5.898 -7.694 -14.093 1.00 96.44 135 VAL A C 1
ATOM 1071 O O . VAL A 1 135 ? 5.580 -8.602 -14.861 1.00 96.44 135 VAL A O 1
ATOM 1074 N N . LEU A 1 136 ? 6.944 -7.784 -13.274 1.00 95.69 136 LEU A N 1
ATOM 1075 C CA . LEU A 1 136 ? 7.775 -8.982 -13.135 1.00 95.69 136 LEU A CA 1
ATOM 1076 C C . LEU A 1 136 ? 7.356 -9.850 -11.944 1.00 95.69 136 LEU A C 1
ATOM 1078 O O . LEU A 1 136 ? 7.434 -11.076 -12.016 1.00 95.69 136 LEU A O 1
ATOM 1082 N N . LEU A 1 137 ? 6.931 -9.225 -10.843 1.00 97.12 137 LEU A N 1
ATOM 1083 C CA . LEU A 1 137 ? 6.522 -9.912 -9.617 1.00 97.12 137 LEU A CA 1
ATOM 1084 C C . LEU A 1 137 ? 5.405 -9.134 -8.921 1.00 97.12 137 LEU A C 1
ATOM 1086 O O . LEU A 1 137 ? 5.454 -7.912 -8.825 1.00 97.12 137 LEU A O 1
ATOM 1090 N N . THR A 1 138 ? 4.429 -9.850 -8.373 1.00 97.69 138 THR A N 1
ATOM 1091 C CA . THR A 1 138 ? 3.445 -9.297 -7.437 1.00 97.69 138 THR A CA 1
ATOM 1092 C C . THR A 1 138 ? 3.220 -10.307 -6.329 1.00 97.69 138 THR A C 1
ATOM 1094 O O . THR A 1 138 ? 2.825 -11.443 -6.592 1.00 97.69 138 THR A O 1
ATOM 1097 N N . VAL A 1 139 ? 3.487 -9.906 -5.091 1.00 96.38 139 VAL A N 1
ATOM 1098 C CA . VAL A 1 139 ? 3.307 -10.743 -3.901 1.00 96.38 139 VAL A CA 1
ATOM 1099 C C . VAL A 1 139 ? 2.478 -10.000 -2.863 1.00 96.38 139 VAL A C 1
ATOM 1101 O O . VAL A 1 139 ? 2.549 -8.777 -2.769 1.00 96.38 139 VAL A O 1
ATOM 1104 N N . ARG A 1 140 ? 1.681 -10.747 -2.093 1.00 91.62 140 ARG A N 1
ATOM 1105 C CA . ARG A 1 140 ? 0.993 -10.219 -0.908 1.00 91.62 140 ARG A CA 1
ATOM 1106 C C . ARG A 1 140 ? 1.990 -10.166 0.254 1.00 91.62 140 ARG A C 1
ATOM 1108 O O . ARG A 1 140 ? 2.747 -11.118 0.439 1.00 91.62 140 ARG A O 1
ATOM 1115 N N . GLY A 1 141 ? 1.953 -9.086 1.026 1.00 88.81 141 GLY A N 1
ATOM 1116 C CA . GLY A 1 141 ? 2.942 -8.740 2.046 1.00 88.81 141 GLY A CA 1
ATOM 1117 C C . GLY A 1 141 ? 4.028 -7.806 1.514 1.00 88.81 141 GLY A C 1
ATOM 1118 O O . GLY A 1 141 ? 4.271 -7.744 0.308 1.00 88.81 141 GLY A O 1
ATOM 1119 N N . HIS A 1 142 ? 4.686 -7.080 2.419 1.00 90.12 142 HIS A N 1
ATOM 1120 C CA . HIS A 1 142 ? 5.883 -6.305 2.101 1.00 90.12 142 HIS A CA 1
ATOM 1121 C C . HIS A 1 142 ? 7.134 -7.169 2.295 1.00 90.12 142 HIS A C 1
ATOM 1123 O O . HIS A 1 142 ? 7.351 -7.728 3.367 1.00 90.12 142 HIS A O 1
ATOM 1129 N N . LEU A 1 143 ? 7.952 -7.315 1.249 1.00 88.12 143 LEU A N 1
ATOM 1130 C CA . LEU A 1 143 ? 9.240 -8.009 1.351 1.00 88.12 143 LEU A CA 1
ATOM 1131 C C . LEU A 1 143 ? 10.243 -7.199 2.184 1.00 88.12 143 LEU A C 1
ATOM 1133 O O . LEU A 1 143 ? 10.363 -5.991 2.012 1.00 88.12 143 LEU A O 1
ATOM 1137 N N . SER A 1 144 ? 11.018 -7.879 3.027 1.00 84.50 144 SER A N 1
ATOM 1138 C CA . SER A 1 144 ? 12.139 -7.283 3.762 1.00 84.50 144 SER A CA 1
ATOM 1139 C C . SER A 1 144 ? 13.467 -7.799 3.214 1.00 84.50 144 SER A C 1
ATOM 1141 O O . SER A 1 144 ? 13.595 -8.990 2.916 1.00 84.50 144 SER A O 1
ATOM 1143 N N . ASP A 1 145 ? 14.470 -6.926 3.112 1.00 85.31 145 ASP A N 1
ATOM 1144 C CA . ASP A 1 145 ? 15.836 -7.357 2.817 1.00 85.31 145 ASP A CA 1
ATOM 1145 C C . ASP A 1 145 ? 16.431 -8.057 4.047 1.00 85.31 145 ASP A C 1
ATOM 1147 O O . ASP A 1 145 ? 16.473 -7.505 5.145 1.00 85.31 145 ASP A O 1
ATOM 1151 N N . LEU A 1 146 ? 16.869 -9.302 3.862 1.00 88.06 146 LEU A N 1
ATOM 1152 C CA . LEU A 1 146 ? 17.493 -10.123 4.903 1.00 88.06 146 LEU A CA 1
ATOM 1153 C C . LEU A 1 146 ? 19.022 -10.153 4.775 1.00 88.06 146 LEU A C 1
ATOM 1155 O O . LEU A 1 146 ? 19.691 -10.913 5.483 1.00 88.06 146 LEU A O 1
ATOM 1159 N N . THR A 1 147 ? 19.587 -9.377 3.848 1.00 90.31 147 THR A N 1
ATOM 1160 C CA . THR A 1 147 ? 21.032 -9.256 3.681 1.00 90.31 147 THR A CA 1
ATOM 1161 C C . THR A 1 147 ? 21.624 -8.663 4.961 1.00 90.31 147 THR A C 1
ATOM 1163 O O . THR A 1 147 ? 21.209 -7.588 5.385 1.00 90.31 147 THR A O 1
ATOM 1166 N N . PRO A 1 148 ? 22.589 -9.337 5.612 1.00 88.81 148 PRO A N 1
ATOM 1167 C CA . PRO A 1 148 ? 23.169 -8.815 6.839 1.00 88.81 148 PRO A CA 1
ATOM 1168 C C . PRO A 1 148 ? 23.935 -7.521 6.554 1.00 88.81 148 PRO A C 1
ATOM 1170 O O . PRO A 1 148 ? 24.692 -7.459 5.579 1.00 88.81 148 PRO A O 1
ATOM 1173 N N . ASP A 1 149 ? 23.801 -6.537 7.448 1.00 85.69 149 ASP A N 1
ATOM 1174 C CA . ASP A 1 149 ? 24.625 -5.328 7.453 1.00 85.69 149 ASP A CA 1
ATOM 1175 C C . ASP A 1 149 ? 26.105 -5.720 7.398 1.00 85.69 149 ASP A C 1
ATOM 1177 O O . ASP A 1 149 ? 26.685 -6.210 8.375 1.00 85.69 149 ASP A O 1
ATOM 1181 N N . ARG A 1 150 ? 26.742 -5.507 6.245 1.00 74.25 150 ARG A N 1
ATOM 1182 C CA . ARG A 1 150 ? 28.194 -5.640 6.124 1.00 74.25 150 ARG A CA 1
ATOM 1183 C C . ARG A 1 150 ? 28.828 -4.415 6.779 1.00 74.25 150 ARG A C 1
ATOM 1185 O O . ARG A 1 150 ? 29.064 -3.416 6.107 1.00 74.25 150 ARG A O 1
ATOM 1192 N N . ARG A 1 151 ? 29.040 -4.485 8.093 1.00 60.25 151 ARG A N 1
ATOM 1193 C CA . ARG A 1 151 ? 29.889 -3.541 8.835 1.00 60.25 151 ARG A CA 1
ATOM 1194 C C . ARG A 1 151 ? 31.367 -3.852 8.645 1.00 60.25 151 ARG A C 1
ATOM 1196 O O . ARG A 1 151 ? 31.711 -5.055 8.592 1.00 60.25 151 ARG A O 1
#